Protein AF-A0A0Q4GAE8-F1 (afdb_monomer_lite)

Foldseek 3Di:
DDPDPPPQPEWEKEAQDPPVPVVVVVQCVVPVDHRGHYDYDYDPDDDPPDGIDTDDDDDD

Secondary structure (DSSP, 8-state):
----------EEEEESSS-HHHHHHHHHHH-SSSPPPEEEEE-SS--TT----B------

pLDDT: mean 70.05, std 16.63, range [34.28, 87.44]

Radius of gyration: 14.17 Å; chains: 1; bounding box: 29×33×35 Å

Structure (mmCIF, N/CA/C/O backbone):
data_AF-A0A0Q4GAE8-F1
#
_entry.id   AF-A0A0Q4GAE8-F1
#
loop_
_atom_site.group_PDB
_atom_site.id
_atom_site.type_symbol
_atom_site.label_atom_id
_atom_site.label_alt_id
_atom_site.label_comp_id
_atom_site.label_asym_id
_atom_site.label_entity_id
_atom_site.label_seq_id
_atom_site.pdbx_PDB_ins_code
_atom_site.Cartn_x
_atom_site.Cartn_y
_atom_site.Cartn_z
_atom_site.occupancy
_atom_site.B_iso_or_equiv
_atom_site.auth_seq_id
_atom_site.auth_comp_id
_atom_site.auth_asym_id
_atom_site.auth_atom_id
_atom_site.pdbx_PDB_model_num
ATOM 1 N N . MET A 1 1 ? 10.020 28.005 -25.373 1.00 36.56 1 MET A N 1
ATOM 2 C CA . MET A 1 1 ? 10.618 26.667 -25.584 1.00 36.56 1 MET A CA 1
ATOM 3 C C . MET A 1 1 ? 10.177 25.754 -24.438 1.00 36.56 1 MET A C 1
ATOM 5 O O . MET A 1 1 ? 10.863 25.671 -23.427 1.00 36.56 1 MET A O 1
ATOM 9 N N . LEU A 1 2 ? 8.979 25.161 -24.535 1.00 34.78 2 LEU A N 1
ATOM 10 C CA . LEU A 1 2 ? 8.446 24.243 -23.518 1.00 34.78 2 LEU A CA 1
ATOM 11 C C . LEU A 1 2 ? 9.149 22.887 -23.661 1.00 34.78 2 LEU A C 1
ATOM 13 O O . LEU A 1 2 ? 8.968 22.198 -24.663 1.00 34.78 2 LEU A O 1
ATOM 17 N N . ARG A 1 3 ? 9.968 22.504 -22.678 1.00 39.97 3 ARG A N 1
ATOM 18 C CA . ARG A 1 3 ? 10.562 21.164 -22.629 1.00 39.97 3 ARG A CA 1
ATOM 19 C C . ARG A 1 3 ? 9.539 20.196 -22.038 1.00 39.97 3 ARG A C 1
ATOM 21 O O . ARG A 1 3 ? 9.224 20.274 -20.859 1.00 39.97 3 ARG A O 1
ATOM 28 N N . SER A 1 4 ? 9.022 19.340 -22.915 1.00 34.28 4 SER A N 1
ATOM 29 C CA . SER A 1 4 ? 8.461 18.003 -22.690 1.00 34.28 4 SER A CA 1
ATOM 30 C C . SER A 1 4 ? 8.205 17.606 -21.226 1.00 34.28 4 SER A C 1
ATOM 32 O O . SER A 1 4 ? 9.108 17.173 -20.508 1.00 34.28 4 SER A O 1
ATOM 34 N N . ILE A 1 5 ? 6.942 17.694 -20.803 1.00 41.56 5 ILE A N 1
ATOM 35 C CA . ILE A 1 5 ? 6.435 17.016 -19.607 1.00 41.56 5 ILE A CA 1
ATOM 36 C C . ILE A 1 5 ? 6.273 15.546 -19.997 1.00 41.56 5 ILE A C 1
ATOM 38 O O . ILE A 1 5 ? 5.237 15.130 -20.511 1.00 41.56 5 ILE A O 1
ATOM 42 N N . LYS A 1 6 ? 7.330 14.752 -19.809 1.00 44.19 6 LYS A N 1
ATOM 43 C CA . LYS A 1 6 ? 7.247 13.292 -19.896 1.00 44.19 6 LYS A CA 1
ATOM 44 C C . LYS A 1 6 ? 6.319 12.839 -18.768 1.00 44.19 6 LYS A C 1
ATOM 46 O O . LYS A 1 6 ? 6.726 12.829 -17.608 1.00 44.19 6 LYS A O 1
ATOM 51 N N . ALA A 1 7 ? 5.063 12.548 -19.099 1.00 43.53 7 ALA A N 1
ATOM 52 C CA . ALA A 1 7 ? 4.074 12.019 -18.171 1.00 43.53 7 ALA A CA 1
ATOM 53 C C . ALA A 1 7 ? 4.627 10.735 -17.536 1.00 43.53 7 ALA A C 1
ATOM 55 O O . ALA A 1 7 ? 4.645 9.671 -18.152 1.00 43.53 7 ALA A O 1
ATOM 56 N N . ARG A 1 8 ? 5.143 10.842 -16.309 1.00 42.41 8 ARG A N 1
ATOM 57 C CA . ARG A 1 8 ? 5.469 9.677 -15.491 1.00 42.41 8 ARG A CA 1
ATOM 58 C C . ARG A 1 8 ? 4.136 9.145 -14.985 1.00 42.41 8 ARG A C 1
ATOM 60 O O . ARG A 1 8 ? 3.488 9.841 -14.210 1.00 42.41 8 ARG A O 1
ATOM 67 N N . LYS A 1 9 ? 3.712 7.968 -15.468 1.00 43.41 9 LYS A N 1
ATOM 68 C CA . LYS A 1 9 ? 2.585 7.195 -14.913 1.00 43.41 9 LYS A CA 1
ATOM 69 C C . LYS A 1 9 ? 2.809 7.096 -13.401 1.00 43.41 9 LYS A C 1
ATOM 71 O O . LYS A 1 9 ? 3.661 6.342 -12.944 1.00 43.41 9 LYS A O 1
ATOM 76 N N . GLY A 1 10 ? 2.134 7.961 -12.657 1.00 41.31 10 GLY A N 1
ATOM 77 C CA . GLY A 1 10 ? 2.209 8.041 -11.210 1.00 41.31 10 GLY A CA 1
ATOM 78 C C . GLY A 1 10 ? 1.058 7.255 -10.628 1.00 41.31 10 GLY A C 1
ATOM 79 O O . GLY A 1 10 ? -0.057 7.299 -11.148 1.00 41.31 10 GLY A O 1
ATOM 80 N N . TRP A 1 11 ? 1.338 6.534 -9.557 1.00 49.03 11 TRP A N 1
ATOM 81 C CA . TRP A 1 11 ? 0.343 5.728 -8.899 1.00 49.03 11 TRP A CA 1
ATOM 82 C C . TRP A 1 11 ? 0.091 6.179 -7.457 1.00 49.03 11 TRP A C 1
ATOM 84 O O . TRP A 1 11 ? 1.040 6.508 -6.751 1.00 49.03 11 TRP A O 1
ATOM 94 N N . THR A 1 12 ? -1.176 6.240 -7.023 1.00 51.62 12 THR A N 1
ATOM 95 C CA . THR A 1 12 ? -1.571 6.850 -5.741 1.00 51.62 12 THR A CA 1
ATOM 96 C C . THR A 1 12 ? -1.978 5.801 -4.704 1.00 51.62 12 THR A C 1
ATOM 98 O O . THR A 1 12 ? -3.049 5.208 -4.815 1.00 51.62 12 THR A O 1
ATOM 101 N N . ALA A 1 13 ? -1.161 5.617 -3.665 1.00 55.50 13 ALA A N 1
ATOM 102 C CA . ALA A 1 13 ? -1.547 4.908 -2.447 1.00 55.50 13 ALA A CA 1
ATOM 103 C C . ALA A 1 13 ? -2.251 5.888 -1.506 1.00 55.50 13 ALA A C 1
ATOM 105 O O . ALA A 1 13 ? -1.789 7.021 -1.329 1.00 55.50 13 ALA A O 1
ATOM 106 N N . ARG A 1 14 ? -3.372 5.483 -0.903 1.00 53.81 14 ARG A N 1
ATOM 107 C CA . ARG A 1 14 ? -4.144 6.378 -0.038 1.00 53.81 14 ARG A CA 1
ATOM 108 C C . ARG A 1 14 ? -4.330 5.764 1.347 1.00 53.81 14 ARG A C 1
ATOM 110 O O . ARG A 1 14 ? -4.911 4.698 1.436 1.00 53.81 14 ARG A O 1
ATOM 117 N N . ALA A 1 15 ? -3.848 6.398 2.417 1.00 54.84 15 ALA A N 1
ATOM 118 C CA . ALA A 1 15 ? -3.962 5.854 3.779 1.00 54.84 15 ALA A CA 1
ATOM 119 C C . ALA A 1 15 ? -4.939 6.689 4.641 1.00 54.84 15 ALA A C 1
ATOM 121 O O . ALA A 1 15 ? -4.970 7.920 4.508 1.00 54.84 15 ALA A O 1
ATOM 122 N N . PRO A 1 16 ? -5.777 6.046 5.479 1.00 54.62 16 PRO A N 1
ATOM 123 C CA . PRO A 1 16 ? -6.726 6.707 6.369 1.00 54.62 16 PRO A CA 1
ATOM 124 C C . PRO A 1 16 ? -6.125 7.084 7.740 1.00 54.62 16 PRO A C 1
ATOM 126 O O . PRO A 1 16 ? -6.687 7.954 8.399 1.00 54.62 16 PRO A O 1
ATOM 129 N N . ASP A 1 17 ? -4.997 6.488 8.147 1.00 53.34 17 ASP A N 1
ATOM 130 C CA . ASP A 1 17 ? -4.117 6.932 9.244 1.00 53.34 17 ASP A CA 1
ATOM 131 C C . ASP A 1 17 ? -2.681 7.017 8.734 1.00 53.34 17 ASP A C 1
ATOM 133 O O . ASP A 1 17 ? -2.339 6.386 7.738 1.00 53.34 17 ASP A O 1
ATOM 137 N N . GLU A 1 18 ? -1.848 7.792 9.420 1.00 57.62 18 GLU A N 1
ATOM 138 C CA . GLU A 1 18 ? -0.472 8.172 9.064 1.00 57.62 18 GLU A CA 1
ATOM 139 C C . GLU A 1 18 ? 0.540 7.009 8.966 1.00 57.62 18 GLU A C 1
ATOM 141 O O . GLU A 1 18 ? 1.742 7.242 8.871 1.00 57.62 18 GLU A O 1
ATOM 146 N N . ASP A 1 19 ? 0.084 5.758 8.929 1.00 63.31 19 ASP A N 1
ATOM 147 C CA . ASP A 1 19 ? 0.927 4.567 8.862 1.00 63.31 19 ASP A CA 1
ATOM 148 C C . ASP A 1 19 ? 1.352 4.237 7.419 1.00 63.31 19 ASP A C 1
ATOM 150 O O . ASP A 1 19 ? 1.059 3.187 6.843 1.00 63.31 19 ASP A O 1
ATOM 154 N N . PHE A 1 20 ? 2.037 5.196 6.793 1.00 67.50 20 PHE A N 1
ATOM 155 C CA . PHE A 1 20 ? 2.682 4.990 5.496 1.00 67.50 20 PHE A CA 1
ATOM 156 C C . PHE A 1 20 ? 3.960 4.149 5.616 1.00 67.50 20 PHE A C 1
ATOM 158 O O . PHE A 1 20 ? 4.426 3.631 4.604 1.00 67.50 20 PHE A O 1
ATOM 165 N N . ALA A 1 21 ? 4.519 4.006 6.822 1.00 75.56 21 ALA A N 1
ATOM 166 C CA . ALA A 1 21 ? 5.764 3.283 7.060 1.00 75.56 21 ALA A CA 1
ATOM 167 C C . ALA A 1 21 ? 5.590 1.776 6.832 1.00 75.56 21 ALA A C 1
ATOM 169 O O . ALA A 1 21 ? 6.270 1.220 5.971 1.00 75.56 21 ALA A O 1
ATOM 170 N N . GLY A 1 22 ? 4.615 1.139 7.494 1.00 80.81 22 GLY A N 1
ATOM 171 C CA . GLY A 1 22 ? 4.362 -0.294 7.296 1.00 80.81 22 GLY A CA 1
ATOM 172 C C . GLY A 1 22 ? 3.951 -0.625 5.856 1.00 80.81 22 GLY A C 1
ATOM 173 O O . GLY A 1 22 ? 4.402 -1.610 5.274 1.00 80.81 22 GLY A O 1
ATOM 174 N N . ALA A 1 23 ? 3.156 0.245 5.226 1.00 80.56 23 ALA A N 1
ATOM 175 C CA . ALA A 1 23 ? 2.788 0.088 3.820 1.00 80.56 23 ALA A CA 1
ATOM 176 C C . ALA A 1 23 ? 3.991 0.236 2.869 1.00 80.56 23 ALA A C 1
ATOM 178 O O . ALA A 1 23 ? 4.046 -0.443 1.845 1.00 80.56 23 ALA A O 1
ATOM 179 N N . ALA A 1 24 ? 4.955 1.106 3.187 1.00 80.81 24 ALA A N 1
ATOM 180 C CA . ALA A 1 24 ? 6.161 1.289 2.386 1.00 80.81 24 ALA A CA 1
ATOM 181 C C . ALA A 1 24 ? 7.116 0.090 2.484 1.00 80.81 24 ALA A C 1
ATOM 183 O O . ALA A 1 24 ? 7.685 -0.307 1.465 1.00 80.81 24 ALA A O 1
ATOM 184 N N . GLU A 1 25 ? 7.270 -0.498 3.672 1.00 84.81 25 GLU A N 1
ATOM 185 C CA . GLU A 1 25 ? 8.082 -1.703 3.884 1.00 84.81 25 GLU A CA 1
ATOM 186 C C . GLU A 1 25 ? 7.540 -2.893 3.091 1.00 84.81 25 GLU A C 1
ATOM 188 O O . GLU A 1 25 ? 8.280 -3.521 2.334 1.00 84.81 25 GLU A O 1
ATOM 193 N N . GLU A 1 26 ? 6.237 -3.164 3.206 1.00 86.50 26 GLU A N 1
ATOM 194 C CA . GLU A 1 26 ? 5.586 -4.236 2.448 1.00 86.50 26 GLU A CA 1
ATOM 195 C C . GLU A 1 26 ? 5.660 -3.991 0.945 1.00 86.50 26 GLU A C 1
ATOM 197 O O . GLU A 1 26 ? 5.941 -4.905 0.172 1.00 86.50 26 GLU A O 1
ATOM 202 N N . TRP A 1 27 ? 5.496 -2.739 0.518 1.00 82.12 27 TRP A N 1
ATOM 203 C CA . TRP A 1 27 ? 5.632 -2.409 -0.889 1.00 82.12 27 TRP A CA 1
ATOM 204 C C . TRP A 1 27 ? 7.032 -2.728 -1.419 1.00 82.12 27 TRP A C 1
ATOM 206 O O . TRP A 1 27 ? 7.169 -3.281 -2.510 1.00 82.12 27 TRP A O 1
ATOM 216 N N . ASN A 1 28 ? 8.087 -2.365 -0.686 1.00 84.31 28 ASN A N 1
ATOM 217 C CA . ASN A 1 28 ? 9.455 -2.612 -1.142 1.00 84.31 28 ASN A CA 1
ATOM 218 C C . ASN A 1 28 ? 9.749 -4.111 -1.273 1.00 84.31 28 ASN A C 1
ATOM 220 O O . ASN A 1 28 ? 10.449 -4.495 -2.202 1.00 84.31 28 ASN A O 1
ATOM 224 N N . LYS A 1 29 ? 9.133 -4.963 -0.441 1.00 87.44 29 LYS A N 1
ATOM 225 C CA . LYS A 1 29 ? 9.213 -6.425 -0.604 1.00 87.44 29 LYS A CA 1
ATOM 226 C C . LYS A 1 29 ? 8.585 -6.910 -1.913 1.00 87.44 29 LYS A C 1
ATOM 228 O O . LYS A 1 29 ? 9.047 -7.894 -2.478 1.00 87.44 29 LYS A O 1
ATOM 233 N N . TRP A 1 30 ? 7.530 -6.252 -2.394 1.00 84.94 30 TRP A N 1
ATOM 234 C CA . TRP A 1 30 ? 6.869 -6.619 -3.654 1.00 84.94 30 TRP A CA 1
ATOM 235 C C . TRP A 1 30 ? 7.618 -6.114 -4.893 1.00 84.94 30 TRP A C 1
ATOM 237 O O . TRP A 1 30 ? 7.524 -6.730 -5.951 1.00 84.94 30 TRP A O 1
ATOM 247 N N . PHE A 1 31 ? 8.361 -5.009 -4.771 1.00 82.19 31 PHE A N 1
ATOM 248 C CA . PHE A 1 31 ? 9.043 -4.337 -5.882 1.00 82.19 31 PHE A CA 1
ATOM 249 C C . PHE A 1 31 ? 10.509 -4.029 -5.543 1.00 82.19 31 PHE A C 1
ATOM 251 O O . PHE A 1 31 ? 10.890 -2.863 -5.433 1.00 82.19 31 PHE A O 1
ATOM 258 N N . ASP A 1 32 ? 11.314 -5.080 -5.381 1.00 79.81 32 ASP A N 1
ATOM 259 C CA . ASP A 1 32 ? 12.714 -4.989 -4.933 1.00 79.81 32 ASP A CA 1
ATOM 260 C C . ASP A 1 32 ? 13.683 -4.485 -6.026 1.00 79.81 32 ASP A C 1
ATOM 262 O O . ASP A 1 32 ? 14.662 -3.805 -5.732 1.00 79.81 32 ASP A O 1
ATOM 266 N N . ALA A 1 33 ? 13.396 -4.759 -7.307 1.00 78.50 33 ALA A N 1
ATOM 267 C CA . ALA A 1 33 ? 14.321 -4.475 -8.415 1.00 78.50 33 ALA A CA 1
ATOM 268 C C . ALA A 1 33 ? 13.964 -3.241 -9.271 1.00 78.50 33 ALA A C 1
ATOM 270 O O . ALA A 1 33 ? 14.863 -2.553 -9.748 1.00 78.50 33 ALA A O 1
ATOM 271 N N . ASP A 1 34 ? 12.674 -2.947 -9.471 1.00 76.75 34 ASP A N 1
ATOM 272 C CA . ASP A 1 34 ? 12.207 -1.788 -10.251 1.00 76.75 34 ASP A CA 1
ATOM 273 C C . ASP A 1 34 ? 10.969 -1.161 -9.588 1.00 76.75 34 ASP A C 1
ATOM 275 O O . ASP A 1 34 ? 9.821 -1.503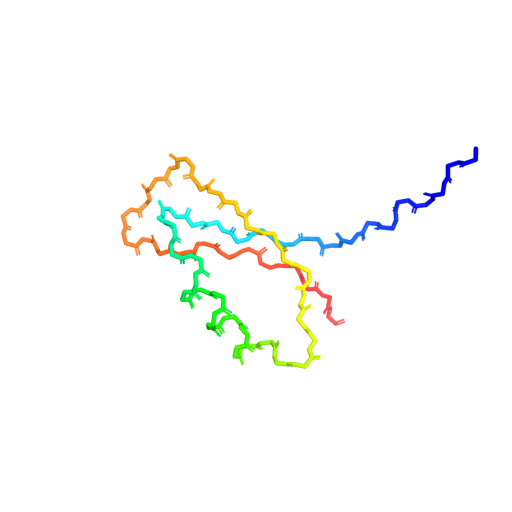 -9.902 1.00 76.75 34 ASP A O 1
ATOM 279 N N . PRO A 1 35 ? 11.170 -0.297 -8.578 1.00 74.94 35 PRO A N 1
ATOM 280 C CA . PRO A 1 35 ? 10.064 0.300 -7.859 1.00 74.94 35 PRO A CA 1
ATOM 281 C C . PRO A 1 35 ? 9.334 1.312 -8.747 1.00 74.94 35 PRO A C 1
ATOM 283 O O . PRO A 1 35 ? 9.867 2.359 -9.112 1.00 74.94 35 PRO A O 1
ATOM 286 N N . SER 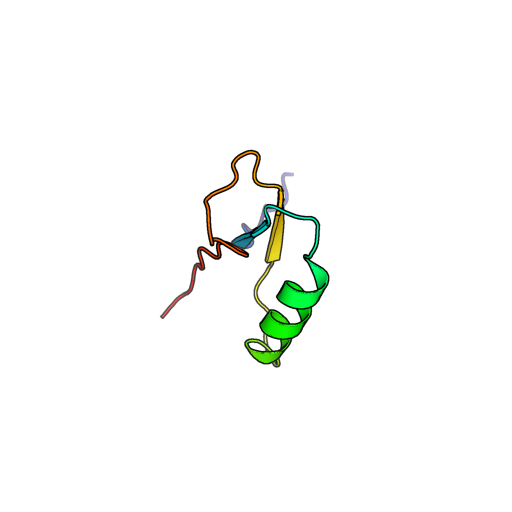A 1 36 ? 8.056 1.039 -9.019 1.00 78.75 36 SER A N 1
ATOM 287 C CA . SER A 1 36 ? 7.191 1.958 -9.763 1.00 78.75 36 SER A CA 1
ATOM 288 C C . SER A 1 36 ? 7.125 3.341 -9.104 1.00 78.75 36 SER A C 1
ATOM 290 O O . SER A 1 36 ? 7.201 3.462 -7.878 1.00 78.75 36 SER A O 1
ATOM 292 N N . ALA A 1 37 ? 6.878 4.389 -9.895 1.00 82.81 37 ALA A N 1
ATOM 293 C CA . ALA A 1 37 ? 6.640 5.729 -9.364 1.00 82.81 37 ALA A CA 1
ATOM 294 C C . ALA A 1 37 ? 5.431 5.738 -8.406 1.00 82.81 37 ALA A C 1
ATOM 296 O O . ALA A 1 37 ? 4.320 5.357 -8.782 1.00 82.81 37 ALA A O 1
ATOM 297 N N . ARG A 1 38 ? 5.646 6.197 -7.167 1.00 81.44 38 ARG A N 1
ATOM 298 C CA . ARG A 1 38 ? 4.640 6.210 -6.095 1.00 81.44 38 ARG A CA 1
ATOM 299 C C . ARG A 1 38 ? 4.295 7.628 -5.667 1.00 81.44 38 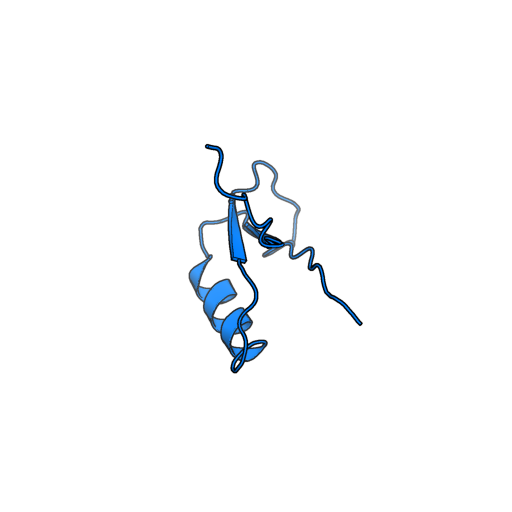ARG A C 1
ATOM 301 O O . ARG A 1 38 ? 5.162 8.490 -5.560 1.00 81.44 38 ARG A O 1
ATOM 308 N N . GLN A 1 39 ? 3.026 7.828 -5.352 1.00 80.50 39 GLN A N 1
ATOM 309 C CA . GLN A 1 39 ? 2.506 9.008 -4.686 1.00 80.50 39 GLN A CA 1
ATOM 310 C C . GLN A 1 39 ? 1.634 8.564 -3.508 1.00 80.50 39 GLN A C 1
ATOM 312 O O . GLN A 1 39 ? 0.753 7.725 -3.662 1.00 80.50 39 GLN A O 1
ATOM 317 N N . GLY A 1 40 ? 1.875 9.127 -2.327 1.00 79.25 40 GLY A N 1
ATOM 318 C CA . GLY A 1 40 ? 0.997 8.965 -1.170 1.00 79.25 40 GLY A CA 1
ATOM 319 C C . GLY A 1 40 ? -0.044 10.082 -1.120 1.00 79.25 40 GLY A C 1
ATOM 320 O O . GLY A 1 40 ? 0.267 11.234 -1.423 1.00 79.25 40 GLY A O 1
ATOM 321 N N . ALA A 1 41 ? -1.276 9.765 -0.731 1.00 78.69 41 ALA A N 1
ATOM 322 C CA . ALA A 1 41 ? -2.308 10.753 -0.432 1.00 78.69 41 ALA A CA 1
ATOM 323 C C . ALA A 1 41 ? -3.066 10.383 0.850 1.00 78.69 41 ALA A C 1
ATOM 325 O O . ALA A 1 41 ? -3.292 9.211 1.138 1.00 78.69 41 ALA A O 1
ATOM 326 N N . LYS A 1 42 ? -3.518 11.377 1.616 1.00 75.31 42 LYS A N 1
ATOM 327 C CA . LYS A 1 42 ? -4.432 11.135 2.741 1.00 75.31 42 LYS A CA 1
ATOM 328 C C . LYS A 1 42 ? -5.862 11.014 2.218 1.00 75.31 42 LYS A C 1
ATOM 330 O O . LYS A 1 42 ? -6.292 11.840 1.409 1.00 75.31 42 LYS A O 1
ATOM 335 N N . MET A 1 43 ? -6.606 9.992 2.650 1.00 74.25 43 MET A N 1
ATOM 336 C CA . MET A 1 43 ? -8.035 9.920 2.327 1.00 74.25 43 MET A CA 1
ATOM 337 C C . MET A 1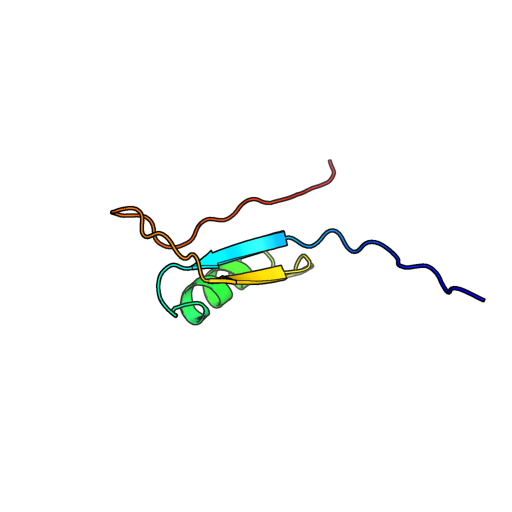 43 ? -8.845 10.760 3.311 1.00 74.25 43 MET A C 1
ATOM 339 O O . MET A 1 43 ? -8.673 10.576 4.512 1.00 74.25 43 MET A O 1
ATOM 343 N N . PRO A 1 44 ? -9.778 11.612 2.848 1.00 75.31 44 PRO A N 1
ATOM 344 C CA . PRO A 1 44 ? -10.693 12.302 3.756 1.00 75.31 44 PRO A CA 1
ATOM 345 C C . PRO A 1 44 ? -11.803 11.391 4.308 1.00 75.31 44 PRO A C 1
ATOM 347 O O . PRO A 1 44 ? -12.494 11.786 5.239 1.00 75.31 44 PRO A O 1
ATOM 350 N N . VAL A 1 45 ? -11.993 10.190 3.745 1.00 81.94 45 VAL A N 1
ATOM 351 C CA . VAL A 1 45 ? -13.018 9.227 4.174 1.00 81.94 45 VAL A CA 1
ATOM 352 C C . VAL A 1 45 ? -12.388 7.973 4.769 1.00 81.94 45 VAL A C 1
ATOM 354 O O . VAL A 1 45 ? -11.374 7.472 4.280 1.00 81.94 45 VAL A O 1
ATOM 357 N N . ARG A 1 46 ? -13.019 7.442 5.816 1.00 78.88 46 ARG A N 1
ATOM 358 C CA . ARG A 1 46 ? -12.607 6.211 6.482 1.00 78.88 46 ARG A CA 1
ATOM 359 C C . ARG A 1 46 ? -13.625 5.115 6.196 1.00 78.88 46 ARG A C 1
ATOM 361 O O . ARG A 1 46 ? -14.804 5.282 6.485 1.00 78.88 46 ARG A O 1
ATOM 368 N N . ILE A 1 47 ? -13.167 4.010 5.613 1.00 84.88 47 ILE A N 1
ATOM 369 C CA . ILE A 1 47 ? -13.997 2.828 5.349 1.00 84.88 47 ILE A CA 1
ATOM 370 C C . ILE A 1 47 ? -13.646 1.781 6.403 1.00 84.88 47 ILE A C 1
ATOM 372 O O . ILE A 1 47 ? -12.469 1.471 6.593 1.00 84.88 47 ILE A O 1
ATOM 376 N N . ALA A 1 48 ? -14.650 1.265 7.113 1.00 85.25 48 ALA A N 1
ATOM 377 C CA . ALA A 1 48 ? -14.443 0.290 8.179 1.00 85.25 48 ALA A CA 1
ATOM 378 C C . ALA A 1 48 ? -13.679 -0.943 7.663 1.00 85.25 48 ALA A C 1
ATOM 380 O O . ALA A 1 48 ? -14.012 -1.499 6.619 1.00 85.25 48 ALA A O 1
ATOM 381 N N . GLY A 1 49 ? -12.629 -1.345 8.384 1.00 84.81 49 GLY A N 1
ATOM 382 C CA . GLY A 1 49 ? -11.778 -2.487 8.027 1.00 84.81 49 GLY A CA 1
ATOM 383 C C . GLY A 1 49 ? -10.764 -2.239 6.901 1.00 84.81 49 GLY A C 1
ATOM 384 O O . GLY A 1 49 ? -9.889 -3.077 6.692 1.00 84.81 49 GLY A O 1
ATOM 385 N N . MET A 1 50 ? -10.815 -1.101 6.201 1.00 85.38 50 MET A N 1
ATOM 386 C CA . MET A 1 50 ? -9.876 -0.799 5.120 1.00 85.38 50 MET A CA 1
ATOM 387 C C . MET A 1 50 ? -8.593 -0.157 5.657 1.00 85.38 50 MET A C 1
ATOM 389 O O . MET A 1 50 ? -8.637 0.908 6.270 1.00 85.38 50 MET A O 1
ATOM 393 N N . LYS A 1 51 ? -7.449 -0.799 5.387 1.00 81.44 51 LYS A N 1
ATOM 394 C CA . LYS A 1 51 ? -6.127 -0.335 5.835 1.00 81.44 51 LYS A CA 1
ATOM 395 C C . LYS A 1 51 ? -5.499 0.658 4.859 1.00 81.44 51 LYS A C 1
ATOM 397 O O . LYS A 1 51 ? -5.344 1.816 5.208 1.00 81.44 51 LYS A O 1
ATOM 402 N N . VAL A 1 52 ? -5.181 0.237 3.633 1.00 80.81 52 VAL A N 1
ATOM 403 C CA . VAL A 1 52 ? -4.564 1.097 2.604 1.00 80.81 52 VAL A CA 1
ATOM 404 C C . VAL A 1 52 ? -5.089 0.700 1.220 1.00 80.81 52 VAL A C 1
ATOM 406 O O . VAL A 1 52 ? -4.763 -0.387 0.746 1.00 80.81 52 VAL A O 1
ATOM 409 N N . PRO A 1 53 ? -5.914 1.525 0.552 1.00 80.88 53 PRO A N 1
ATOM 410 C CA . PRO A 1 53 ? -6.244 1.338 -0.860 1.00 80.88 53 PRO A CA 1
ATOM 411 C C . PRO A 1 53 ? -5.072 1.625 -1.813 1.00 80.88 53 PRO A C 1
ATOM 413 O O . PRO A 1 53 ? -4.303 2.578 -1.650 1.00 80.88 53 PRO A O 1
ATOM 416 N N . ILE A 1 54 ? -5.011 0.783 -2.847 1.00 83.12 54 ILE A N 1
ATOM 417 C CA . ILE A 1 54 ? -3.937 0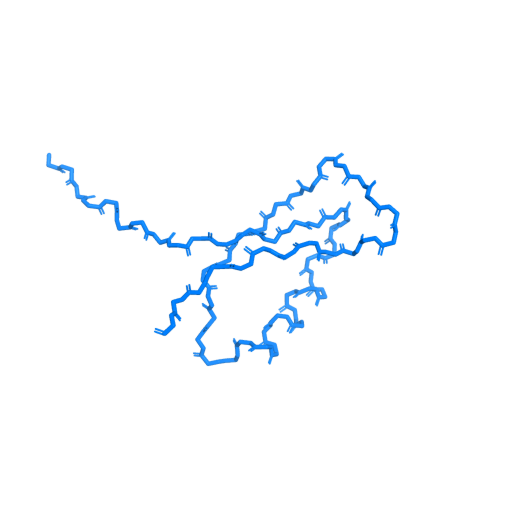.592 -3.826 1.00 83.12 54 ILE A CA 1
ATOM 418 C C . ILE A 1 54 ? -4.633 0.407 -5.204 1.00 83.12 54 ILE A C 1
ATOM 420 O O . ILE A 1 54 ? -5.323 -0.585 -5.394 1.00 83.12 54 ILE A O 1
ATOM 424 N N . ALA A 1 55 ? -4.491 1.326 -6.177 1.00 85.31 55 ALA A N 1
ATOM 425 C CA . ALA A 1 55 ? -5.064 1.237 -7.547 1.00 85.31 55 ALA A CA 1
ATOM 426 C C . ALA A 1 55 ? -4.120 1.061 -8.808 1.00 85.31 55 ALA A C 1
ATOM 428 O O . ALA A 1 55 ? -4.110 1.982 -9.621 1.00 85.31 55 ALA A O 1
ATOM 429 N N . MET A 1 56 ? -3.210 0.077 -8.963 1.00 83.19 56 MET A N 1
ATOM 430 C CA . MET A 1 56 ? -2.016 0.168 -9.878 1.00 83.19 56 MET A CA 1
ATOM 431 C C . MET A 1 56 ? -2.288 0.333 -11.392 1.00 83.19 56 MET A C 1
ATOM 433 O O . MET A 1 56 ? -3.302 -0.130 -11.901 1.00 83.19 56 MET A O 1
ATOM 437 N N . ILE A 1 57 ? -1.336 0.938 -12.129 1.00 83.44 57 ILE A N 1
ATOM 438 C CA . ILE A 1 57 ? -1.297 0.932 -13.607 1.00 83.44 57 ILE A CA 1
ATOM 439 C C . ILE A 1 57 ? -0.042 0.183 -14.067 1.00 83.44 57 ILE A C 1
ATOM 441 O O . ILE A 1 57 ? 1.067 0.600 -13.738 1.00 83.44 57 ILE A O 1
ATOM 445 N N . ALA A 1 58 ? -0.220 -0.863 -14.874 1.00 83.38 58 ALA A N 1
ATOM 446 C CA . ALA A 1 58 ? 0.858 -1.636 -15.491 1.00 83.38 58 ALA A CA 1
ATOM 447 C C . ALA A 1 58 ? 0.725 -1.657 -17.026 1.00 83.38 58 ALA A C 1
ATOM 449 O O . ALA A 1 58 ? -0.313 -1.280 -17.575 1.00 83.38 58 ALA A O 1
ATOM 450 N N . GLU A 1 59 ? 1.796 -2.049 -17.709 1.00 80.12 59 GLU A N 1
ATOM 451 C CA . GLU A 1 59 ? 1.815 -2.409 -19.133 1.00 80.12 59 GLU A CA 1
ATOM 452 C C . GLU A 1 59 ? 2.124 -3.911 -19.234 1.00 80.12 59 GLU A C 1
ATOM 454 O O . GLU A 1 59 ? 2.783 -4.437 -18.335 1.00 8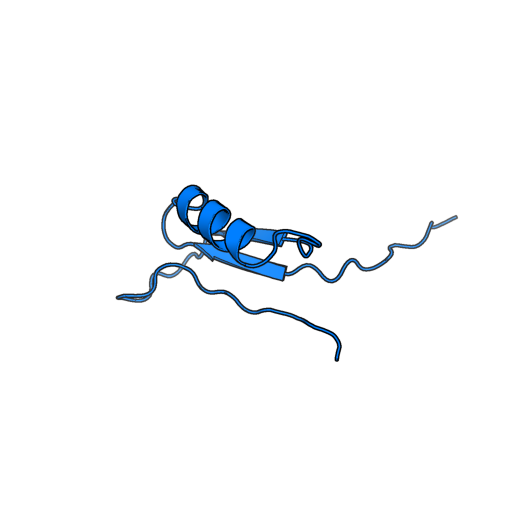0.12 59 GLU A O 1
ATOM 459 N N . ALA A 1 60 ? 1.569 -4.590 -20.243 1.00 70.56 60 ALA A N 1
ATOM 460 C CA . ALA A 1 60 ? 1.639 -6.045 -20.411 1.00 70.56 60 ALA A CA 1
ATOM 461 C C . ALA A 1 60 ? 2.841 -6.477 -21.257 1.00 70.56 60 ALA A C 1
ATOM 463 O O . ALA A 1 60 ? 3.163 -5.739 -22.215 1.00 70.56 60 ALA A O 1
#

Sequence (60 aa):
MLRSIKARKGWTARAPDEDFAGAAEEWNKWFDADPSARQGAKMPVRIAGMKVPIAMIAEA